Protein AF-A0A062IG77-F1 (afdb_monomer)

Secondary structure (DSSP, 8-state):
--HHHHHHHHHHHHHHHHHHHHS-HHHHHHHTS----SSSSGGG------PPPPS--HHHHHTTSTT---

pLDDT: mean 84.41, std 6.17, range [63.5, 92.88]

Sequence (70 aa):
MNRREFLLNSTKTMFGTAALASFPLSIQKALAIDAKVESGTIQDVKHIVILTQENRSFDNYFGTLKGVRG

Radius of gyration: 20.59 Å; Cα contacts (8 Å, |Δi|>4): 14; chains: 1; bounding box: 32×44×44 Å

Structure (mmCIF, N/CA/C/O backbone):
data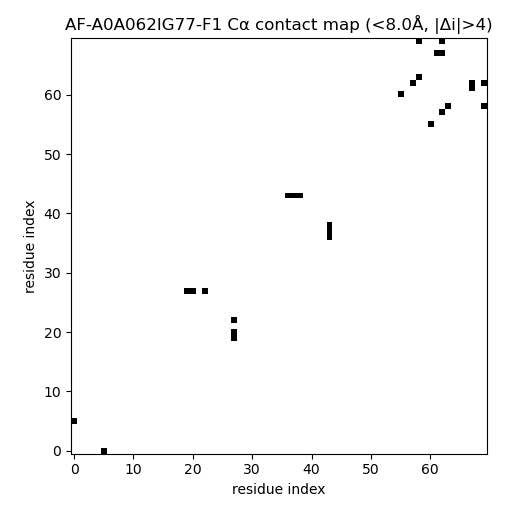_AF-A0A062IG77-F1
#
_entry.id   AF-A0A062IG77-F1
#
loop_
_atom_site.group_PDB
_atom_site.id
_atom_site.type_symbol
_atom_site.label_atom_id
_atom_site.label_alt_id
_atom_site.label_comp_id
_atom_site.label_asym_id
_atom_site.label_entity_id
_atom_site.label_seq_id
_atom_site.pdbx_PDB_ins_code
_atom_site.Cartn_x
_atom_site.Cartn_y
_atom_site.Cartn_z
_atom_site.occupancy
_atom_site.B_iso_or_equiv
_atom_site.auth_seq_id
_atom_site.auth_comp_id
_atom_site.auth_asym_id
_atom_site.auth_atom_id
_atom_site.pdbx_PDB_model_num
ATOM 1 N N . MET A 1 1 ? -9.887 -29.270 20.564 1.00 63.78 1 MET A N 1
ATOM 2 C CA . MET A 1 1 ? -8.731 -28.352 20.483 1.00 63.78 1 MET A CA 1
ATOM 3 C C . MET A 1 1 ? -7.466 -29.198 20.387 1.00 63.78 1 MET A C 1
ATOM 5 O O . MET A 1 1 ? -7.153 -29.916 21.331 1.00 63.78 1 MET A O 1
ATOM 9 N N . ASN A 1 2 ? -6.816 -29.237 19.221 1.00 91.38 2 ASN A N 1
ATOM 10 C CA . ASN A 1 2 ? -5.668 -30.121 18.972 1.00 91.38 2 ASN A CA 1
ATOM 11 C C . ASN A 1 2 ? -4.359 -29.507 19.504 1.00 91.38 2 ASN A C 1
ATOM 13 O O . ASN A 1 2 ? -4.141 -28.308 19.366 1.00 91.38 2 ASN A O 1
ATOM 17 N N . ARG A 1 3 ? -3.431 -30.314 20.047 1.00 88.94 3 ARG A N 1
ATOM 18 C CA . ARG A 1 3 ? -2.126 -29.831 20.573 1.00 88.94 3 ARG A CA 1
ATOM 19 C C . ARG A 1 3 ? -1.320 -29.033 19.544 1.00 88.94 3 ARG A C 1
ATOM 21 O O . ARG A 1 3 ? -0.726 -28.012 19.872 1.00 88.94 3 ARG A O 1
ATOM 28 N N . ARG A 1 4 ? -1.338 -29.484 18.287 1.00 87.69 4 ARG A N 1
ATOM 29 C CA . ARG A 1 4 ? -0.707 -28.792 17.155 1.00 87.69 4 ARG A 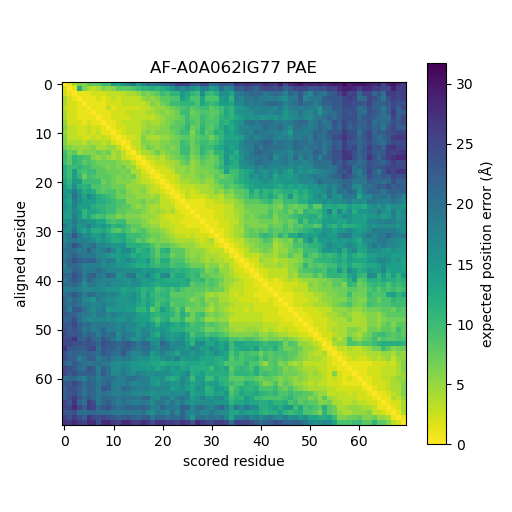CA 1
ATOM 30 C C . ARG A 1 4 ? -1.306 -27.404 16.935 1.00 87.69 4 ARG A C 1
ATOM 32 O O . ARG A 1 4 ? -0.575 -26.452 16.712 1.00 87.69 4 ARG A O 1
ATOM 39 N N . GLU A 1 5 ? -2.625 -27.302 16.999 1.00 85.94 5 GLU A N 1
ATOM 40 C CA . GLU A 1 5 ? -3.357 -26.053 16.802 1.00 85.94 5 GLU A CA 1
ATOM 41 C C . GLU A 1 5 ? -3.097 -25.069 17.950 1.00 85.94 5 GLU A C 1
ATOM 43 O O . GLU A 1 5 ? -2.851 -23.894 17.706 1.00 85.94 5 GLU A O 1
ATOM 48 N N . PHE A 1 6 ? -3.034 -25.568 19.189 1.00 88.50 6 PHE A N 1
ATOM 49 C CA . PHE A 1 6 ? -2.629 -24.783 20.354 1.00 88.50 6 PHE A CA 1
ATOM 50 C C . PHE A 1 6 ? -1.209 -24.222 20.198 1.00 88.50 6 PHE A C 1
ATOM 52 O O . PHE A 1 6 ? -1.030 -23.014 20.284 1.00 88.50 6 PHE A O 1
ATOM 59 N N . LEU A 1 7 ? -0.217 -25.064 19.879 1.00 89.88 7 LEU A N 1
ATOM 60 C CA . LEU A 1 7 ? 1.169 -24.618 19.681 1.00 89.88 7 LEU A CA 1
ATOM 61 C C . LEU A 1 7 ? 1.305 -23.625 18.521 1.00 89.88 7 LEU A C 1
ATOM 63 O O . LEU A 1 7 ? 2.044 -22.647 18.637 1.00 89.88 7 LEU A O 1
ATOM 67 N N . LEU A 1 8 ? 0.583 -23.845 17.419 1.00 87.69 8 LEU A N 1
ATOM 68 C CA . LEU A 1 8 ? 0.558 -22.925 16.279 1.00 87.69 8 LEU A CA 1
ATOM 69 C C . LEU A 1 8 ? -0.069 -21.575 16.640 1.00 87.69 8 LEU A C 1
ATOM 71 O O . LEU A 1 8 ? 0.433 -20.541 16.213 1.00 87.69 8 LEU A O 1
ATOM 75 N N . ASN A 1 9 ? -1.141 -21.560 17.428 1.00 84.38 9 ASN A N 1
ATOM 76 C CA . ASN A 1 9 ? -1.777 -20.315 17.848 1.00 84.38 9 ASN A CA 1
ATOM 77 C C . ASN A 1 9 ? -0.923 -19.577 18.887 1.00 84.38 9 ASN A C 1
ATOM 79 O O . ASN A 1 9 ? -0.712 -18.379 18.739 1.00 84.38 9 ASN A O 1
ATOM 83 N N . SER A 1 10 ? -0.341 -20.278 19.865 1.00 83.56 10 SER A N 1
ATOM 84 C CA . SER A 1 10 ? 0.567 -19.681 20.852 1.00 83.56 10 SER A CA 1
ATOM 85 C C . SER A 1 10 ? 1.809 -19.071 20.202 1.00 83.56 10 SER A C 1
ATOM 87 O O . SER A 1 10 ? 2.171 -17.942 20.521 1.00 83.56 10 SER A O 1
ATOM 89 N N . THR A 1 11 ? 2.432 -19.770 19.246 1.00 81.31 11 THR A N 1
ATOM 90 C CA . THR A 1 11 ? 3.573 -19.220 18.497 1.00 81.31 11 THR A CA 1
ATOM 91 C C . THR A 1 11 ? 3.166 -18.008 17.663 1.00 81.31 11 THR A C 1
ATOM 93 O O . THR A 1 11 ? 3.824 -16.975 17.757 1.00 81.31 11 THR A O 1
ATOM 96 N N . LYS A 1 12 ? 2.054 -18.067 16.917 1.00 79.06 12 LYS A N 1
ATOM 97 C CA . LYS A 1 12 ? 1.536 -16.910 16.162 1.00 79.06 12 LYS A CA 1
ATOM 98 C C . LYS A 1 12 ? 1.284 -15.694 17.049 1.00 79.06 12 LYS A C 1
ATOM 100 O O . LYS A 1 12 ? 1.669 -14.591 16.673 1.00 79.06 12 LYS A O 1
ATOM 105 N N . THR A 1 13 ? 0.669 -15.887 18.215 1.00 78.62 13 THR A N 1
ATOM 106 C CA . THR A 1 13 ? 0.413 -14.794 19.154 1.00 78.62 13 THR A CA 1
ATOM 107 C C . THR A 1 13 ? 1.723 -14.207 19.664 1.00 78.62 13 THR A C 1
ATOM 109 O O . THR A 1 13 ? 1.899 -13.005 19.538 1.00 78.62 13 THR A O 1
ATOM 112 N N . MET A 1 14 ? 2.664 -15.027 20.149 1.00 75.44 14 MET A N 1
ATOM 113 C CA . MET A 1 14 ? 3.943 -14.547 20.698 1.00 75.44 14 MET A CA 1
ATOM 114 C C . MET A 1 14 ? 4.811 -13.817 19.663 1.00 75.44 14 MET A C 1
ATOM 116 O O . MET A 1 14 ? 5.371 -12.763 19.964 1.00 75.44 14 MET A O 1
ATOM 120 N N . PHE A 1 15 ? 4.912 -14.343 18.437 1.00 73.75 15 PHE A N 1
ATOM 121 C CA . PHE A 1 15 ? 5.643 -13.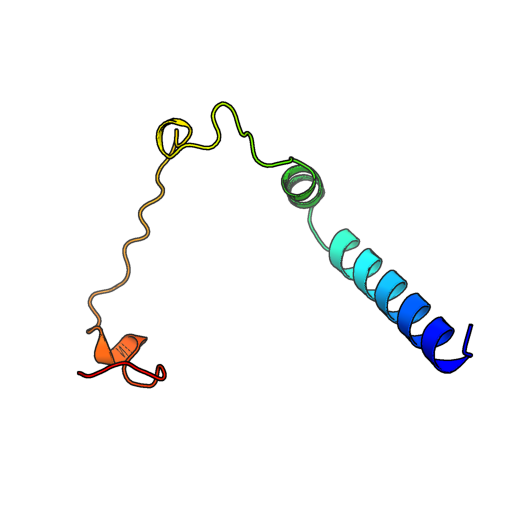669 17.359 1.00 73.75 15 PHE A CA 1
ATOM 122 C C . PHE A 1 15 ? 4.935 -12.387 16.901 1.00 73.75 15 PHE A C 1
ATOM 124 O O . PHE A 1 15 ? 5.602 -11.392 16.621 1.00 73.75 15 PHE A O 1
ATOM 131 N N . GLY A 1 16 ? 3.598 -12.377 16.881 1.00 74.38 16 GLY A N 1
ATOM 132 C CA . GLY A 1 16 ? 2.801 -11.192 16.567 1.00 74.38 16 GLY A CA 1
ATOM 133 C C . GLY A 1 16 ? 3.006 -10.054 17.571 1.00 74.38 16 GLY A C 1
ATOM 134 O O . GLY A 1 16 ? 3.249 -8.920 17.161 1.00 74.38 16 GLY A O 1
ATOM 135 N N . THR A 1 17 ? 2.987 -10.338 18.880 1.00 72.38 17 THR A N 1
ATOM 136 C CA . THR A 1 17 ? 3.234 -9.313 19.912 1.00 72.38 17 THR A CA 1
ATOM 137 C C . THR A 1 17 ? 4.670 -8.806 19.904 1.00 72.38 17 THR A C 1
ATOM 139 O O . THR A 1 17 ? 4.877 -7.606 20.068 1.00 72.38 17 THR A O 1
ATOM 142 N N . ALA A 1 18 ? 5.662 -9.675 19.688 1.00 75.44 18 ALA A N 1
ATOM 143 C CA . ALA A 1 18 ? 7.062 -9.254 19.606 1.00 75.44 18 ALA A CA 1
ATOM 144 C C . ALA A 1 18 ? 7.320 -8.336 18.397 1.00 75.44 18 ALA A C 1
ATOM 146 O O . ALA A 1 18 ? 7.993 -7.315 18.530 1.00 75.44 18 ALA A O 1
ATOM 147 N N . ALA A 1 19 ? 6.739 -8.654 17.235 1.00 76.19 19 ALA A N 1
ATOM 148 C CA . ALA A 1 19 ? 6.839 -7.807 16.049 1.00 76.19 19 ALA A CA 1
ATOM 149 C C . ALA A 1 19 ? 6.186 -6.434 16.279 1.00 76.19 19 ALA A C 1
ATOM 151 O O . ALA A 1 19 ? 6.795 -5.408 15.981 1.00 76.19 19 ALA A O 1
ATOM 152 N N . LEU A 1 20 ? 4.994 -6.393 16.883 1.00 75.12 20 LEU A N 1
ATOM 153 C CA . LEU A 1 20 ? 4.322 -5.132 17.216 1.00 75.12 20 LEU A CA 1
ATOM 154 C C . LEU A 1 20 ? 5.102 -4.295 18.242 1.00 75.12 20 LEU A C 1
ATOM 156 O O . LEU A 1 20 ? 5.186 -3.078 18.092 1.00 75.12 20 LEU A O 1
ATOM 160 N N . ALA A 1 21 ? 5.723 -4.937 19.236 1.00 78.00 21 ALA A N 1
ATOM 161 C CA . ALA A 1 21 ? 6.546 -4.269 20.245 1.00 78.00 21 ALA A CA 1
ATOM 162 C C . ALA A 1 21 ? 7.862 -3.702 19.683 1.00 78.00 21 ALA A C 1
ATOM 164 O O . ALA A 1 21 ? 8.430 -2.789 20.278 1.00 78.00 21 ALA A O 1
ATOM 165 N N . SER A 1 22 ? 8.339 -4.211 18.540 1.00 84.12 22 SER A N 1
ATOM 166 C CA . SER A 1 22 ? 9.538 -3.688 17.872 1.00 84.12 22 SER A CA 1
ATOM 167 C C . SER A 1 22 ? 9.312 -2.351 17.155 1.00 84.12 22 SER A C 1
ATOM 169 O O . SER A 1 22 ? 10.274 -1.639 16.864 1.00 84.12 22 SER A O 1
ATOM 171 N N . PHE A 1 23 ? 8.056 -1.970 16.894 1.00 84.31 23 PHE A N 1
ATOM 172 C CA . PHE A 1 23 ? 7.744 -0.677 16.295 1.00 84.31 23 PHE A CA 1
ATOM 173 C C . PHE A 1 23 ? 7.825 0.464 17.317 1.00 84.31 23 PHE A C 1
ATOM 175 O O . PHE A 1 23 ? 7.398 0.295 18.463 1.00 84.31 23 PHE A O 1
ATOM 182 N N . PRO A 1 24 ? 8.262 1.670 16.906 1.00 86.38 24 PRO A N 1
ATOM 183 C CA . PRO A 1 24 ? 8.123 2.869 17.723 1.00 86.38 24 PRO A CA 1
ATOM 184 C C . PRO A 1 24 ? 6.668 3.090 18.160 1.00 86.38 24 PRO A C 1
ATOM 186 O O . PRO A 1 24 ? 5.733 2.843 17.394 1.00 86.38 24 PRO A O 1
ATOM 189 N N . LEU A 1 25 ? 6.469 3.625 19.370 1.00 84.62 25 LEU A N 1
ATOM 190 C CA . LEU A 1 25 ? 5.140 3.875 19.952 1.00 84.62 25 LEU A CA 1
ATOM 191 C C . LEU A 1 25 ? 4.216 4.710 19.044 1.00 84.62 25 LEU A C 1
ATOM 193 O O . LEU A 1 25 ? 2.999 4.554 19.099 1.00 84.62 25 LEU A O 1
ATOM 197 N N . SER A 1 26 ? 4.768 5.590 18.206 1.00 86.06 26 SER A N 1
ATOM 198 C CA . SER A 1 26 ? 4.006 6.372 17.224 1.00 86.06 26 SER A CA 1
ATOM 199 C C . SER A 1 26 ? 3.375 5.504 16.132 1.00 86.06 26 SER A C 1
ATOM 201 O O . SER A 1 26 ? 2.217 5.719 15.784 1.00 86.06 26 SER A O 1
ATOM 203 N N . ILE A 1 27 ? 4.098 4.500 15.633 1.00 83.88 27 ILE A N 1
ATOM 204 C CA . ILE A 1 27 ? 3.616 3.574 14.601 1.00 83.88 27 ILE A CA 1
ATOM 205 C C . ILE A 1 27 ? 2.569 2.623 15.181 1.00 83.88 27 ILE A C 1
ATOM 207 O O . ILE A 1 27 ? 1.548 2.390 14.544 1.00 83.88 27 ILE A O 1
ATOM 211 N N . GLN A 1 28 ? 2.771 2.139 16.413 1.00 85.44 28 GLN A N 1
ATOM 212 C CA . GLN A 1 28 ? 1.772 1.314 17.105 1.00 85.44 28 GLN A CA 1
ATOM 213 C C . GLN A 1 28 ? 0.441 2.061 17.266 1.00 85.44 28 GLN A C 1
ATOM 215 O O . GLN A 1 28 ? -0.619 1.512 16.979 1.00 85.44 28 GLN A O 1
ATOM 220 N N . LYS A 1 29 ? 0.500 3.338 17.670 1.00 84.56 29 LYS A N 1
ATOM 221 C CA . LYS A 1 29 ? -0.687 4.198 17.761 1.00 84.56 29 LYS A CA 1
ATOM 222 C C . LYS A 1 29 ? -1.334 4.410 16.399 1.00 84.56 29 LYS A C 1
ATOM 224 O O . LYS A 1 29 ? -2.547 4.313 16.314 1.00 84.56 29 LYS A O 1
ATOM 229 N N . ALA A 1 30 ? -0.546 4.670 15.356 1.00 83.75 30 ALA A N 1
ATOM 230 C CA . ALA A 1 30 ? -1.064 4.884 14.007 1.00 83.75 30 ALA A CA 1
ATOM 231 C C . ALA A 1 30 ? -1.767 3.640 13.437 1.00 83.75 30 ALA A C 1
ATOM 233 O O . ALA A 1 30 ? -2.812 3.777 12.814 1.00 83.75 30 ALA A O 1
ATOM 234 N N . LEU A 1 31 ? -1.238 2.437 13.689 1.00 82.62 31 LEU A N 1
ATOM 235 C CA . LEU A 1 31 ? -1.855 1.176 13.257 1.00 82.62 31 LEU A CA 1
ATOM 236 C C . LEU A 1 31 ? -3.204 0.895 13.933 1.00 82.62 31 LEU A C 1
ATOM 238 O O . LEU A 1 31 ? -4.027 0.188 13.364 1.00 82.62 31 LEU A O 1
ATOM 242 N N . ALA A 1 32 ? -3.409 1.407 15.149 1.00 82.00 32 ALA A N 1
ATOM 243 C CA . ALA A 1 32 ? -4.651 1.243 15.901 1.00 82.00 32 ALA A CA 1
ATOM 244 C C . ALA A 1 32 ? -5.743 2.252 15.499 1.00 82.00 32 ALA A C 1
ATOM 246 O O . ALA A 1 32 ? -6.853 2.186 16.023 1.00 82.00 32 ALA A O 1
ATOM 247 N N . ILE A 1 33 ? -5.434 3.208 14.617 1.00 83.69 33 ILE A N 1
ATOM 248 C CA . ILE A 1 33 ? -6.417 4.163 14.108 1.00 83.69 33 ILE A CA 1
ATOM 249 C C . ILE A 1 33 ? -7.189 3.478 12.986 1.00 83.69 33 ILE A C 1
ATOM 251 O O . ILE A 1 33 ? -6.642 3.219 11.913 1.00 83.69 33 ILE A O 1
ATOM 255 N N . ASP A 1 34 ? -8.469 3.217 13.232 1.00 79.94 34 ASP A N 1
ATOM 256 C CA . ASP A 1 34 ? -9.370 2.750 12.186 1.00 79.94 34 ASP A CA 1
ATOM 25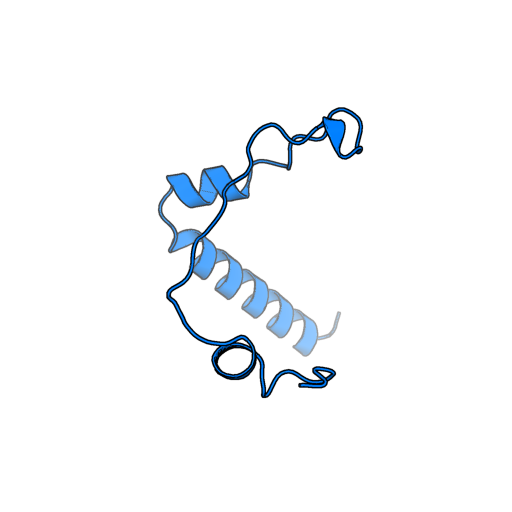7 C C . ASP A 1 34 ? -9.450 3.768 11.043 1.00 79.94 34 ASP A C 1
ATOM 259 O O . ASP A 1 34 ? -9.380 4.988 11.241 1.00 79.94 34 ASP A O 1
ATOM 263 N N . ALA A 1 35 ? -9.619 3.260 9.821 1.00 77.62 35 ALA A N 1
ATOM 264 C CA . ALA A 1 35 ? -9.824 4.111 8.661 1.00 77.62 35 ALA A CA 1
ATOM 265 C C . ALA A 1 35 ? -11.044 5.014 8.893 1.00 77.62 35 ALA A C 1
ATOM 267 O O . ALA A 1 35 ? -12.135 4.546 9.223 1.00 77.62 35 ALA A O 1
ATOM 268 N N . LYS A 1 36 ? -10.869 6.324 8.704 1.00 80.06 36 LYS A N 1
ATOM 269 C CA . LYS A 1 36 ? -11.969 7.280 8.821 1.00 80.06 36 LYS A CA 1
ATOM 270 C C . LYS A 1 36 ? -12.884 7.144 7.607 1.00 80.06 36 LYS A C 1
ATOM 272 O O . LYS A 1 36 ? -12.561 7.657 6.541 1.00 80.06 36 LYS A O 1
ATOM 277 N N . VAL A 1 37 ? -14.009 6.462 7.790 1.00 83.56 37 VAL A N 1
ATOM 278 C CA . VAL A 1 37 ? -15.061 6.307 6.779 1.00 83.56 37 VAL A CA 1
ATOM 279 C C . VAL A 1 37 ? -16.233 7.210 7.163 1.00 83.56 37 VAL A C 1
ATOM 281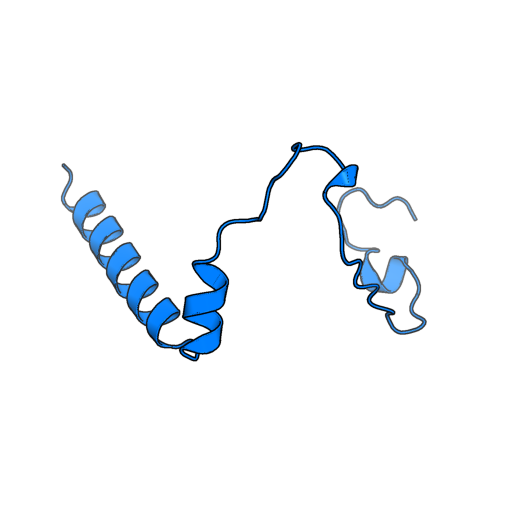 O O . VAL A 1 37 ? -16.760 7.086 8.266 1.00 83.56 37 VAL A O 1
ATOM 284 N N . GLU A 1 38 ? -16.612 8.143 6.288 1.00 85.94 38 GLU A N 1
ATOM 285 C CA . GLU A 1 38 ? -17.749 9.053 6.506 1.00 85.94 38 GLU A CA 1
ATOM 286 C C . GLU A 1 38 ? -18.966 8.599 5.689 1.00 85.94 38 GLU A C 1
ATOM 288 O O . GLU A 1 38 ? -20.019 8.320 6.258 1.00 85.94 38 GLU A O 1
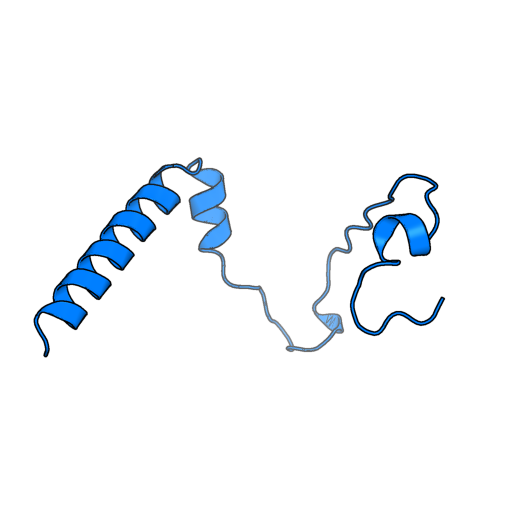ATOM 293 N N . SER A 1 39 ? -18.816 8.476 4.367 1.00 90.19 39 SER A N 1
ATOM 294 C CA . SER A 1 39 ? -19.861 8.035 3.433 1.00 90.19 39 SER A CA 1
ATOM 295 C C . SER A 1 39 ? -19.587 6.664 2.806 1.00 90.19 39 SER A C 1
ATOM 297 O O . SER A 1 39 ? -20.490 6.063 2.227 1.00 90.19 39 SER A O 1
ATOM 299 N N . GLY A 1 40 ? -18.347 6.165 2.884 1.00 87.38 40 GLY A N 1
ATOM 300 C CA . GLY A 1 40 ? -17.924 4.937 2.202 1.00 87.38 40 GLY A CA 1
ATOM 301 C C . GLY A 1 40 ? -17.765 5.098 0.688 1.00 87.38 40 GLY A C 1
ATOM 302 O O . GLY A 1 40 ? -17.580 4.109 -0.022 1.00 87.38 40 GLY A O 1
ATOM 303 N N . THR A 1 41 ? -17.837 6.330 0.180 1.00 91.94 41 THR A N 1
ATOM 304 C CA . THR A 1 41 ? -17.631 6.651 -1.235 1.00 91.94 41 THR A CA 1
ATOM 305 C C . THR A 1 41 ? -16.258 7.284 -1.460 1.00 91.94 41 THR A C 1
ATOM 307 O O . THR A 1 41 ? -15.572 7.683 -0.520 1.00 91.94 41 THR A O 1
ATOM 310 N N . ILE A 1 42 ? -15.856 7.441 -2.727 1.00 89.12 42 ILE A N 1
ATOM 311 C CA . ILE A 1 42 ? -14.600 8.125 -3.085 1.00 89.12 42 ILE A CA 1
ATOM 312 C C . ILE A 1 42 ? -14.549 9.586 -2.600 1.00 89.12 42 ILE A C 1
ATOM 314 O O . ILE A 1 42 ? -13.469 10.162 -2.502 1.00 89.12 42 ILE A O 1
ATOM 318 N N . GLN A 1 43 ? -15.698 10.182 -2.261 1.00 90.56 43 GLN A N 1
ATOM 319 C CA . GLN A 1 43 ? -15.781 11.545 -1.732 1.00 90.56 43 GLN A CA 1
ATOM 320 C C . GLN A 1 43 ? -15.109 11.690 -0.355 1.00 90.56 43 GLN A C 1
ATOM 322 O O . GLN A 1 43 ? -14.765 12.802 0.034 1.00 90.56 43 GLN A O 1
ATOM 327 N N . ASP A 1 44 ? -14.859 10.583 0.355 1.00 89.75 44 ASP A N 1
ATOM 328 C CA . ASP A 1 44 ? -14.187 10.587 1.660 1.00 89.75 44 ASP A CA 1
ATOM 329 C C . ASP A 1 44 ? -12.662 10.830 1.557 1.00 89.75 44 ASP A C 1
ATOM 331 O O . ASP A 1 44 ? -11.995 11.058 2.571 1.00 89.75 44 ASP A O 1
ATOM 335 N N . VAL A 1 45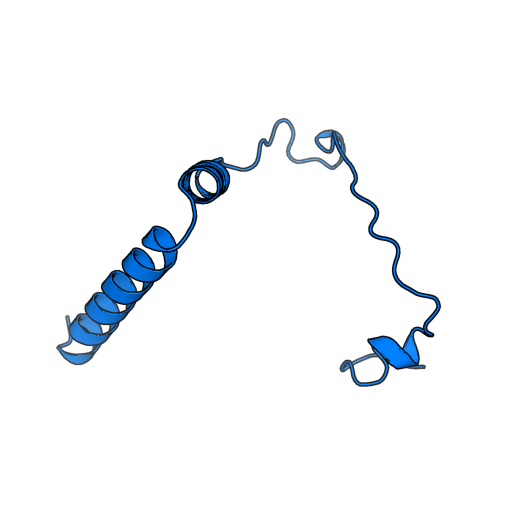 ? -12.078 10.787 0.349 1.00 88.94 45 VAL A N 1
ATOM 336 C CA . VAL A 1 45 ? -10.629 10.944 0.136 1.00 88.94 45 VAL A CA 1
ATOM 337 C C . VAL A 1 45 ? -10.207 12.409 0.295 1.00 88.94 45 VAL A C 1
ATOM 339 O O . VAL A 1 45 ? -10.487 13.248 -0.555 1.00 88.94 45 VAL A O 1
ATOM 342 N N . LYS A 1 46 ? -9.468 12.715 1.371 1.00 90.00 46 LYS A N 1
ATOM 343 C CA . LYS A 1 46 ? -8.994 14.083 1.688 1.00 90.00 46 LYS A CA 1
ATOM 344 C C . LYS A 1 46 ? -7.567 14.379 1.240 1.00 90.00 46 LYS A C 1
ATOM 346 O O . LYS A 1 46 ? -7.219 15.534 1.009 1.00 90.00 46 LYS A O 1
ATOM 351 N N . HIS A 1 47 ? -6.731 13.350 1.145 1.00 89.44 47 HIS A N 1
ATOM 352 C CA . HIS A 1 47 ? -5.310 13.496 0.851 1.00 89.44 47 HIS A CA 1
ATOM 353 C C . HIS A 1 47 ? -4.880 12.439 -0.160 1.00 89.44 47 HIS A C 1
ATOM 355 O O . HIS A 1 47 ? -5.149 11.254 0.026 1.00 89.44 47 HIS A O 1
ATOM 361 N N . ILE A 1 48 ? -4.193 12.876 -1.214 1.00 90.44 48 ILE A N 1
ATOM 362 C CA . ILE A 1 48 ? -3.611 12.006 -2.236 1.00 90.44 48 ILE A CA 1
ATOM 363 C C . ILE A 1 48 ? -2.099 12.179 -2.159 1.00 90.44 48 ILE A C 1
ATOM 365 O O . ILE A 1 48 ? -1.589 13.290 -2.297 1.00 90.44 48 ILE A O 1
ATOM 369 N N . VAL A 1 49 ? -1.386 11.077 -1.942 1.00 92.88 49 VAL A N 1
ATOM 370 C CA . VAL A 1 49 ? 0.076 11.048 -2.001 1.00 92.88 49 VAL A CA 1
ATOM 371 C C . VAL A 1 49 ? 0.470 10.430 -3.331 1.00 92.88 49 VAL A C 1
ATOM 373 O O . VAL A 1 49 ? 0.252 9.242 -3.561 1.00 92.88 49 VAL A O 1
ATOM 376 N N . ILE A 1 50 ? 1.032 11.248 -4.216 1.00 90.75 50 ILE A N 1
ATOM 377 C CA . ILE A 1 50 ? 1.549 10.789 -5.504 1.00 90.75 50 ILE A CA 1
ATOM 378 C C . ILE A 1 50 ? 3.036 10.512 -5.324 1.00 90.75 50 ILE A C 1
ATOM 380 O O . ILE A 1 50 ? 3.823 11.432 -5.110 1.00 90.75 50 ILE A O 1
ATOM 384 N N . LEU A 1 51 ? 3.415 9.239 -5.404 1.00 88.31 51 LEU A N 1
ATOM 385 C CA . LEU A 1 51 ? 4.815 8.836 -5.414 1.00 88.31 51 LEU A CA 1
ATOM 386 C C . LEU A 1 51 ? 5.312 8.840 -6.857 1.00 88.31 51 LEU A C 1
ATOM 388 O O . LEU A 1 51 ? 4.825 8.078 -7.692 1.00 88.31 51 LEU A O 1
ATOM 392 N N . THR A 1 52 ? 6.278 9.700 -7.153 1.00 88.00 52 THR A N 1
ATOM 393 C CA . THR A 1 52 ? 6.977 9.687 -8.435 1.00 88.00 52 THR A CA 1
ATOM 394 C C . THR A 1 52 ? 8.143 8.713 -8.352 1.00 88.00 52 THR A C 1
ATOM 396 O O . THR A 1 52 ? 8.939 8.745 -7.415 1.00 88.00 52 THR A O 1
ATOM 399 N N . GLN A 1 53 ? 8.225 7.813 -9.326 1.00 85.62 53 GLN A N 1
ATOM 400 C CA . GLN A 1 53 ? 9.367 6.917 -9.467 1.00 85.62 53 GLN A CA 1
ATOM 401 C C . GLN A 1 53 ? 10.377 7.493 -10.460 1.00 85.62 53 GLN A C 1
ATOM 403 O O . GLN A 1 53 ? 10.095 8.450 -11.184 1.00 85.62 53 GLN A O 1
ATOM 408 N N . GLU A 1 54 ? 11.570 6.909 -10.468 1.00 88.25 54 GLU A N 1
ATOM 409 C CA . GLU A 1 54 ? 12.603 7.214 -11.453 1.00 88.25 54 GLU A CA 1
ATOM 410 C C . GLU A 1 54 ? 12.117 6.927 -12.880 1.00 88.25 54 GLU A C 1
ATOM 412 O O . GLU A 1 54 ? 11.174 6.163 -13.104 1.00 88.25 54 GLU A O 1
ATOM 417 N N . ASN A 1 55 ? 12.807 7.504 -13.865 1.00 87.50 55 ASN A N 1
ATOM 418 C CA . ASN A 1 55 ? 12.520 7.278 -15.277 1.00 87.50 55 ASN A CA 1
ATOM 419 C C . ASN A 1 55 ? 12.980 5.878 -15.722 1.00 87.50 55 ASN A C 1
ATOM 421 O O . ASN A 1 55 ? 14.007 5.728 -16.385 1.00 87.50 55 ASN A O 1
ATOM 425 N N . ARG A 1 56 ? 12.235 4.843 -15.333 1.00 89.31 56 ARG A N 1
ATOM 426 C CA . ARG A 1 56 ? 12.400 3.479 -15.845 1.00 89.31 56 ARG A CA 1
ATOM 427 C C . ARG A 1 56 ? 11.126 3.047 -16.553 1.00 89.31 56 ARG A C 1
ATOM 429 O O . ARG A 1 56 ? 10.021 3.417 -16.157 1.00 89.31 56 ARG A O 1
ATOM 436 N N . SER A 1 57 ? 11.291 2.271 -17.619 1.00 87.25 57 SER A N 1
ATOM 437 C CA . SER A 1 57 ? 10.165 1.772 -18.403 1.00 87.25 57 SER A CA 1
ATOM 438 C C . SER A 1 57 ? 9.289 0.825 -17.581 1.00 87.25 57 SER A C 1
ATOM 440 O O . SER A 1 57 ? 9.750 0.180 -16.636 1.00 87.25 57 SER A O 1
ATOM 442 N N . PHE A 1 58 ? 8.020 0.711 -17.975 1.00 87.19 58 PHE A N 1
ATOM 443 C CA . PHE A 1 58 ? 7.074 -0.217 -17.358 1.00 87.19 58 PHE A CA 1
ATOM 444 C C . PHE A 1 58 ? 7.615 -1.654 -17.349 1.00 87.19 58 PHE A C 1
ATOM 446 O O . PHE A 1 58 ? 7.595 -2.295 -16.304 1.00 87.19 58 PHE A O 1
ATOM 453 N N . ASP A 1 59 ? 8.200 -2.118 -18.458 1.00 86.00 59 ASP A N 1
ATOM 454 C CA . ASP A 1 59 ? 8.806 -3.453 -18.550 1.00 86.00 59 ASP A CA 1
ATOM 455 C C . ASP A 1 59 ? 9.971 -3.654 -17.573 1.00 86.00 59 ASP A C 1
ATOM 457 O O . ASP A 1 59 ? 10.177 -4.761 -17.080 1.00 86.00 59 ASP A O 1
ATOM 461 N N . ASN A 1 60 ? 10.718 -2.593 -17.239 1.00 85.88 60 ASN A N 1
ATOM 462 C CA . ASN A 1 60 ? 11.793 -2.683 -16.253 1.00 85.88 60 ASN A CA 1
ATOM 463 C C . ASN A 1 60 ? 11.255 -2.957 -14.841 1.00 85.88 60 ASN A C 1
ATOM 465 O O . ASN A 1 60 ? 11.861 -3.729 -14.102 1.00 85.88 60 ASN A O 1
ATOM 469 N N . TYR A 1 61 ? 10.120 -2.352 -14.476 1.00 86.44 61 TYR A N 1
ATOM 470 C CA . TYR A 1 61 ? 9.497 -2.543 -13.163 1.00 86.44 61 TYR A CA 1
ATOM 471 C C . TYR A 1 61 ? 8.567 -3.760 -13.100 1.00 86.44 61 TYR A C 1
ATOM 473 O O . TYR A 1 61 ? 8.467 -4.408 -12.059 1.00 86.44 61 TYR A O 1
ATOM 481 N N . PHE A 1 62 ? 7.875 -4.069 -14.196 1.00 90.06 62 PHE A N 1
ATOM 482 C CA . PHE A 1 62 ? 6.729 -4.977 -14.205 1.00 90.06 62 PHE A CA 1
ATOM 483 C C . PHE A 1 62 ? 6.756 -6.005 -15.342 1.00 90.06 62 PHE A C 1
ATOM 485 O O . PHE A 1 62 ? 5.827 -6.799 -15.445 1.00 90.06 62 PHE A O 1
ATOM 492 N N . GLY A 1 63 ? 7.804 -6.067 -16.168 1.00 88.19 63 GLY A N 1
ATOM 493 C CA . 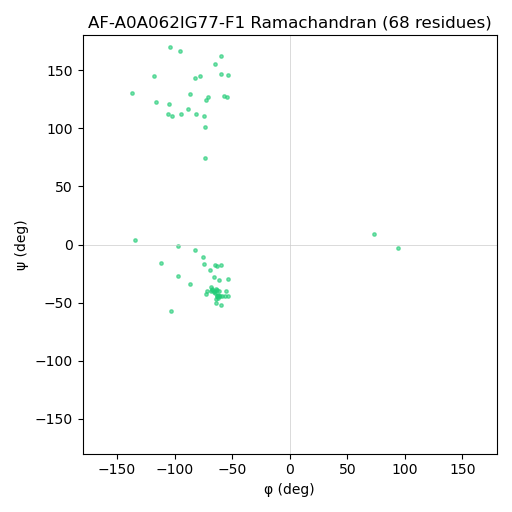GLY A 1 63 ? 7.864 -6.979 -17.322 1.00 88.19 63 GLY A CA 1
ATOM 494 C C . GLY A 1 63 ? 7.842 -8.470 -16.958 1.00 88.19 63 GLY A C 1
ATOM 495 O O . GLY A 1 63 ? 7.507 -9.308 -17.788 1.00 88.19 63 GLY A O 1
ATOM 496 N N . THR A 1 64 ? 8.153 -8.821 -15.707 1.00 89.88 64 THR A N 1
ATOM 497 C CA . THR A 1 64 ? 8.044 -10.196 -15.184 1.00 89.88 64 THR A CA 1
ATOM 498 C C . THR A 1 64 ? 6.747 -10.447 -14.410 1.00 89.88 64 THR A C 1
ATOM 500 O O . THR A 1 64 ? 6.513 -11.563 -13.934 1.00 89.88 64 THR A O 1
ATOM 503 N N . LEU A 1 65 ? 5.883 -9.434 -14.271 1.00 91.94 65 LEU A N 1
ATOM 504 C CA . LEU A 1 65 ? 4.615 -9.555 -13.567 1.00 91.94 65 LEU A CA 1
ATOM 505 C C . LEU A 1 65 ? 3.640 -10.385 -14.412 1.00 91.94 65 LEU A C 1
ATOM 507 O O . LEU A 1 65 ? 3.358 -10.078 -15.571 1.00 91.94 65 LEU A O 1
ATOM 511 N N . LYS A 1 66 ? 3.104 -11.459 -13.823 1.00 87.31 66 LYS A N 1
ATOM 512 C CA . LYS A 1 66 ? 2.137 -12.332 -14.502 1.00 87.31 66 LYS A CA 1
ATOM 513 C C . LYS A 1 66 ? 0.950 -11.517 -15.025 1.00 87.31 66 LYS A C 1
ATOM 515 O O . LYS A 1 66 ? 0.288 -10.831 -14.254 1.00 87.31 66 LYS A O 1
ATOM 520 N N . GLY A 1 67 ? 0.650 -11.664 -16.315 1.00 87.00 67 GLY A N 1
ATOM 521 C CA . GLY A 1 67 ? -0.491 -11.011 -16.965 1.00 87.00 67 GLY A CA 1
ATOM 522 C C . GLY A 1 67 ? -0.172 -9.679 -17.645 1.00 87.00 67 GLY A C 1
ATOM 523 O O . GLY A 1 67 ? -1.047 -9.130 -18.312 1.00 87.00 67 GLY A O 1
ATOM 524 N N . VAL A 1 68 ? 1.064 -9.184 -17.545 1.00 85.62 68 VAL A N 1
ATOM 525 C CA . VAL A 1 68 ? 1.535 -8.074 -18.376 1.00 85.62 68 VAL A CA 1
ATOM 526 C C . VAL A 1 68 ? 1.721 -8.560 -19.813 1.00 85.62 68 VAL A C 1
ATOM 528 O O . VAL A 1 68 ? 2.395 -9.558 -20.066 1.00 85.62 68 VAL A O 1
ATOM 531 N N . ARG A 1 69 ? 1.103 -7.849 -20.757 1.00 74.00 69 ARG A N 1
ATOM 532 C CA . ARG A 1 69 ? 1.423 -7.920 -22.184 1.00 74.00 69 ARG A CA 1
ATOM 533 C C . ARG A 1 69 ? 2.169 -6.626 -22.480 1.00 74.00 69 ARG A C 1
ATOM 535 O O . ARG A 1 69 ? 1.563 -5.573 -22.296 1.00 74.00 69 ARG A O 1
ATOM 542 N N . GLY A 1 70 ? 3.462 -6.735 -22.786 1.00 63.50 70 GLY A N 1
ATOM 543 C CA . GLY A 1 70 ? 4.272 -5.593 -23.223 1.00 63.50 70 GLY A CA 1
ATOM 544 C C . GLY A 1 70 ? 3.633 -4.880 -24.406 1.00 63.50 70 GLY A C 1
ATOM 545 O O . GLY A 1 70 ? 2.975 -5.579 -25.215 1.00 63.50 70 GLY A O 1
#

InterPro domains:
  IPR007312 Ph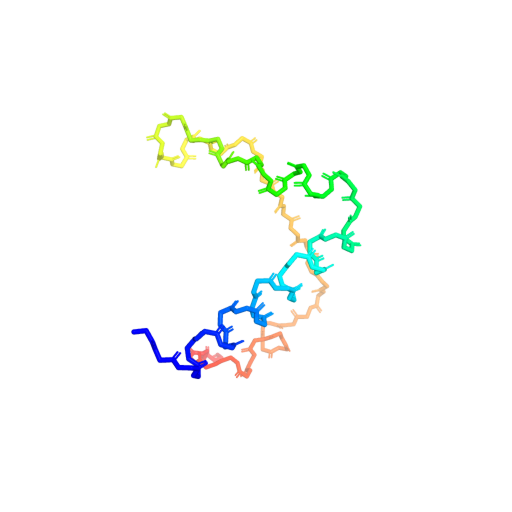osphoesterase [PF04185] (45-70)
  IPR017850 Alkaline-phosphatase-like, core domain superfamily [G3DSA:3.40.720.10] (35-70)

Organism: NCBI:txid1310697

Mean predicted aligned error: 11.73 Å

Foldseek 3Di:
DDPVVVVVVVVVVVVVVVVLVPDDPVVNVVVPDPDDDDPVDPVPDDDDDDDDDPPDDPCVVPVPPPPDDD

Solvent-accessible surface area (backbone atoms only — not comparable to full-atom values): 4778 Å² total; per-residue (Å²): 137,54,72,68,56,51,54,53,49,53,50,51,50,55,54,50,53,52,58,54,66,71,46,58,71,68,54,52,53,53,72,69,53,72,82,86,71,82,79,82,48,82,85,60,69,86,78,85,86,83,83,83,74,75,101,67,56,66,56,79,79,41,61,86,44,89,87,66,78,132